Protein AF-A0A0G1NAZ9-F1 (afdb_monomer_lite)

Foldseek 3Di:
DLVVLLVVLVVCCVPQNPNDFCLVSLVCLVVVQDDDPCSVVLNVLLNPDRDSVSNNVSSVVVCVVVVVD

pLDDT: mean 93.63, std 5.5, range [59.75, 97.56]

Radius of gyration: 11.48 Å; chains: 1; bounding box: 24×21×31 Å

Secondary structure (DSSP, 8-state):
-HHHHHHHHHHHHHHHTTSS-GGGGHHHHHHHS-SSTTHHHHHHHHHH--SHHHHHHHHHHHHHHTT--

Sequence (69 aa):
RKELLIKHINNFLELWGTDKNFNVMKRFVKIYISGWEGAKKLREKLMETKTAAGALELLESDMYESGIL

Organism: NCBI:txid1619026

Structure (mmCIF, N/CA/C/O backbone):
data_AF-A0A0G1NAZ9-F1
#
_entry.id   AF-A0A0G1NAZ9-F1
#
loop_
_atom_site.group_PDB
_atom_site.id
_atom_site.type_symbol
_atom_site.label_atom_id
_atom_site.label_alt_id
_atom_site.label_comp_id
_atom_site.label_asym_id
_atom_site.label_entity_id
_atom_site.label_seq_id
_atom_site.pdbx_PDB_ins_code
_atom_site.Cartn_x
_atom_site.Cartn_y
_atom_site.Cartn_z
_atom_site.occupancy
_atom_site.B_iso_or_equiv
_atom_site.auth_seq_id
_atom_site.auth_comp_id
_atom_site.auth_asym_id
_atom_site.auth_atom_id
_atom_site.pdbx_PDB_model_num
ATOM 1 N N . ARG A 1 1 ? -10.077 -6.913 4.101 1.00 87.12 1 ARG A N 1
ATOM 2 C CA . ARG A 1 1 ? -9.815 -6.296 2.767 1.00 87.12 1 ARG A CA 1
ATOM 3 C C . ARG A 1 1 ? -8.341 -5.951 2.529 1.00 87.12 1 ARG A C 1
ATOM 5 O O . ARG A 1 1 ? -7.973 -5.864 1.365 1.00 87.12 1 ARG A O 1
ATOM 12 N N . LYS A 1 2 ? -7.502 -5.796 3.571 1.00 91.88 2 LYS A N 1
ATOM 13 C CA . LYS A 1 2 ? -6.047 -5.572 3.434 1.00 91.88 2 LYS A CA 1
ATOM 14 C C . LYS A 1 2 ? -5.365 -6.623 2.542 1.00 91.88 2 LYS A C 1
ATOM 16 O O . LYS A 1 2 ? -4.694 -6.250 1.592 1.00 91.88 2 LYS A O 1
ATOM 21 N N . GLU A 1 3 ? -5.670 -7.904 2.740 1.00 93.94 3 GLU A N 1
ATOM 22 C CA . GLU A 1 3 ? -5.183 -9.016 1.899 1.00 93.94 3 GLU A CA 1
ATOM 23 C C . GLU A 1 3 ? -5.472 -8.842 0.397 1.00 93.94 3 GLU A C 1
ATOM 25 O O . GLU A 1 3 ? -4.638 -9.172 -0.442 1.00 93.94 3 GLU A O 1
ATOM 30 N N . LEU A 1 4 ? -6.630 -8.276 0.030 1.00 96.31 4 LEU A N 1
ATOM 31 C CA . LEU A 1 4 ? -6.960 -8.010 -1.375 1.00 96.31 4 LEU A CA 1
ATOM 32 C C . LEU A 1 4 ? -6.100 -6.884 -1.956 1.00 96.31 4 LEU A C 1
ATOM 34 O O . LEU A 1 4 ? -5.729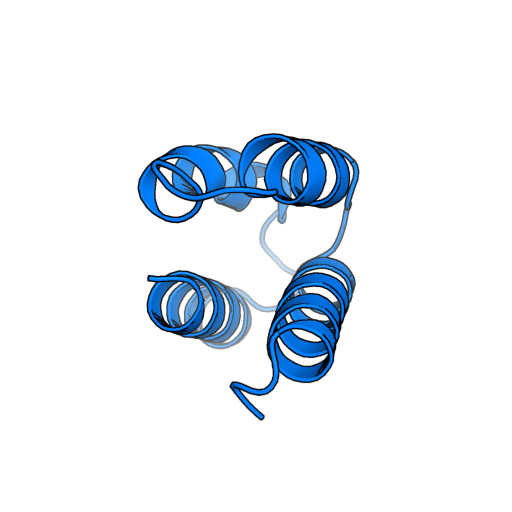 -6.946 -3.126 1.00 96.31 4 LEU A O 1
ATOM 38 N N . LEU A 1 5 ? -5.761 -5.874 -1.148 1.00 96.94 5 LEU A N 1
ATOM 39 C CA . LEU A 1 5 ? -4.813 -4.839 -1.554 1.00 96.94 5 LEU A CA 1
ATOM 40 C C . LEU A 1 5 ? -3.403 -5.420 -1.709 1.00 96.94 5 LEU A C 1
ATOM 42 O O . LEU A 1 5 ? -2.763 -5.124 -2.711 1.00 96.94 5 LEU A O 1
ATOM 46 N N . ILE A 1 6 ? -2.959 -6.278 -0.782 1.00 96.94 6 ILE A N 1
ATOM 47 C CA . ILE A 1 6 ? -1.680 -7.002 -0.882 1.00 96.94 6 ILE A CA 1
ATOM 48 C C . ILE A 1 6 ? -1.634 -7.795 -2.191 1.00 96.94 6 ILE A C 1
ATOM 50 O O . ILE A 1 6 ? -0.732 -7.600 -3.001 1.00 96.94 6 ILE A O 1
ATOM 54 N N . LYS A 1 7 ? -2.663 -8.605 -2.465 1.00 97.56 7 LYS A N 1
ATOM 55 C CA . LYS A 1 7 ? -2.770 -9.363 -3.717 1.00 97.56 7 LYS A CA 1
ATOM 56 C C . LYS A 1 7 ? -2.742 -8.456 -4.951 1.00 97.56 7 LYS A C 1
ATOM 58 O O . LYS A 1 7 ? -2.072 -8.772 -5.925 1.00 97.56 7 LYS A O 1
ATOM 63 N N . HIS A 1 8 ? -3.433 -7.318 -4.923 1.00 97.12 8 HIS A N 1
ATOM 64 C CA . HIS A 1 8 ? 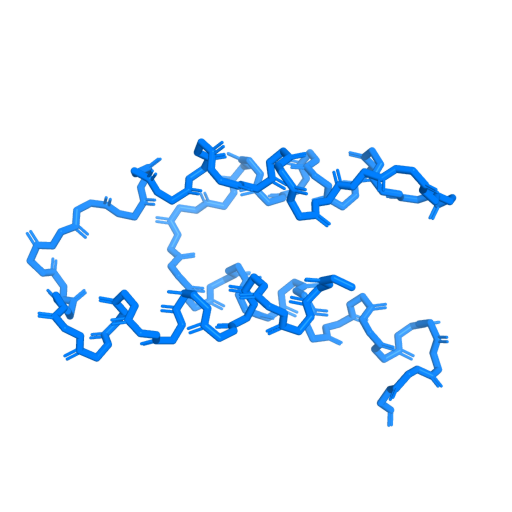-3.433 -6.377 -6.044 1.00 97.12 8 HIS A CA 1
ATOM 65 C C . HIS A 1 8 ? -2.051 -5.737 -6.264 1.00 97.12 8 HIS A C 1
ATOM 67 O O . HIS A 1 8 ? -1.627 -5.586 -7.406 1.00 97.12 8 HIS A O 1
ATOM 73 N N . ILE A 1 9 ? -1.329 -5.393 -5.195 1.00 97.12 9 ILE A N 1
ATOM 74 C CA . ILE A 1 9 ? 0.038 -4.866 -5.290 1.00 97.12 9 ILE A CA 1
ATOM 75 C C . ILE A 1 9 ? 1.001 -5.942 -5.816 1.00 97.12 9 ILE A C 1
ATOM 77 O O . ILE A 1 9 ? 1.812 -5.641 -6.689 1.00 97.12 9 ILE A O 1
ATOM 81 N N . ASN A 1 10 ? 0.868 -7.193 -5.367 1.00 97.31 10 ASN A N 1
ATOM 82 C CA . ASN A 1 10 ? 1.664 -8.312 -5.878 1.00 97.31 10 ASN A CA 1
ATOM 83 C C . ASN A 1 10 ? 1.407 -8.560 -7.369 1.00 97.31 10 ASN A C 1
ATOM 85 O O . ASN A 1 10 ? 2.356 -8.615 -8.141 1.00 97.31 10 ASN A O 1
ATOM 89 N N . ASN A 1 11 ? 0.145 -8.585 -7.806 1.00 97.56 11 ASN A N 1
ATOM 90 C CA . ASN A 1 11 ? -0.186 -8.708 -9.228 1.00 97.56 11 ASN A CA 1
ATOM 91 C C . ASN A 1 11 ? 0.342 -7.520 -10.052 1.00 97.56 11 ASN A C 1
ATOM 93 O O . ASN A 1 11 ? 0.751 -7.690 -11.195 1.00 97.56 11 ASN A O 1
ATOM 97 N N . PHE A 1 12 ? 0.323 -6.301 -9.498 1.00 96.44 12 PHE A N 1
ATOM 98 C CA . PHE A 1 12 ? 0.906 -5.131 -10.157 1.00 96.44 12 PHE A CA 1
ATOM 99 C C . PHE A 1 12 ? 2.410 -5.321 -10.393 1.00 96.44 12 PHE A C 1
ATOM 101 O O . PHE A 1 12 ? 2.887 -5.051 -11.492 1.00 96.44 12 PHE A O 1
ATOM 108 N N . LEU A 1 13 ? 3.134 -5.823 -9.390 1.00 95.44 13 LEU A N 1
ATOM 109 C CA . LEU A 1 13 ? 4.557 -6.142 -9.503 1.00 95.44 13 LEU A CA 1
ATOM 110 C C . LEU A 1 13 ? 4.824 -7.284 -10.486 1.00 95.44 13 LEU A C 1
ATOM 112 O O . LEU A 1 13 ? 5.727 -7.171 -11.304 1.00 95.44 13 LEU A O 1
ATOM 116 N N . GLU A 1 14 ? 4.030 -8.349 -10.439 1.00 96.25 14 GLU A N 1
ATOM 117 C CA . GLU A 1 14 ? 4.178 -9.504 -11.329 1.00 96.25 14 GLU A CA 1
ATOM 118 C C . GLU A 1 14 ? 3.957 -9.126 -12.800 1.00 96.25 14 GLU A C 1
ATOM 120 O O . GLU A 1 14 ? 4.706 -9.552 -13.674 1.00 96.25 14 GLU A O 1
ATOM 125 N N . LEU A 1 15 ? 2.948 -8.296 -13.077 1.00 95.69 15 LEU A N 1
ATOM 126 C CA . LEU A 1 15 ? 2.555 -7.958 -14.445 1.00 95.69 15 LEU A CA 1
ATOM 127 C C . LEU A 1 15 ? 3.334 -6.776 -15.035 1.00 95.69 15 LEU A C 1
ATOM 129 O O . LEU A 1 15 ? 3.490 -6.708 -16.252 1.00 95.69 15 LEU A O 1
ATOM 133 N N . TRP A 1 16 ? 3.770 -5.819 -14.209 1.00 94.31 16 TRP A N 1
ATOM 134 C CA . TRP A 1 16 ? 4.383 -4.569 -14.686 1.00 94.31 16 TRP A CA 1
ATOM 135 C C . TRP A 1 16 ? 5.808 -4.344 -14.177 1.00 94.31 16 TRP A C 1
ATOM 137 O O . TRP A 1 16 ? 6.494 -3.464 -14.694 1.00 94.31 16 TRP A O 1
ATOM 147 N N . GLY A 1 17 ? 6.251 -5.076 -13.152 1.00 87.69 17 GLY A N 1
ATOM 148 C CA . GLY A 1 17 ? 7.578 -4.925 -12.562 1.00 87.69 17 GLY A CA 1
ATOM 149 C C . GLY A 1 17 ? 7.910 -3.474 -12.207 1.00 87.69 17 GLY A C 1
ATOM 150 O O . GLY A 1 17 ? 7.185 -2.803 -11.468 1.00 87.69 17 GLY A O 1
ATOM 151 N N . THR A 1 18 ? 9.025 -2.989 -12.753 1.00 84.75 18 THR A N 1
ATOM 152 C CA . THR A 1 18 ? 9.523 -1.616 -12.578 1.00 84.75 18 THR A CA 1
ATOM 153 C C . THR A 1 18 ? 9.039 -0.635 -13.644 1.00 84.75 18 THR A C 1
ATOM 155 O O . THR A 1 18 ? 9.249 0.569 -13.501 1.00 84.75 18 THR A O 1
ATOM 158 N N . ASP A 1 19 ? 8.376 -1.113 -14.697 1.00 88.25 19 ASP A N 1
ATOM 159 C CA . ASP A 1 19 ? 8.060 -0.308 -15.885 1.00 88.25 19 ASP A CA 1
ATOM 160 C C . ASP A 1 19 ? 6.872 0.636 -15.661 1.00 88.25 19 ASP A C 1
ATOM 162 O O . ASP A 1 19 ? 6.621 1.563 -16.438 1.00 88.25 19 ASP A O 1
ATOM 166 N N . LYS A 1 20 ? 6.124 0.434 -14.569 1.00 92.12 20 LYS A N 1
ATOM 167 C CA . LYS A 1 20 ? 4.956 1.241 -14.218 1.00 92.12 20 LYS A CA 1
ATOM 168 C C . LYS A 1 20 ? 5.154 2.004 -12.923 1.00 92.12 20 LYS A C 1
ATOM 170 O O . LYS A 1 20 ? 5.514 1.464 -11.883 1.00 92.12 20 LYS A O 1
ATOM 175 N N . ASN A 1 21 ? 4.790 3.283 -12.960 1.00 93.69 21 ASN A N 1
ATOM 176 C CA . ASN A 1 21 ? 4.805 4.129 -11.776 1.00 93.69 21 ASN A CA 1
ATOM 177 C C . ASN A 1 21 ? 3.779 3.648 -10.734 1.00 93.69 21 ASN A C 1
ATOM 179 O O . ASN A 1 21 ? 2.572 3.687 -10.985 1.00 93.69 21 ASN A O 1
ATOM 183 N N . PHE A 1 22 ? 4.255 3.280 -9.541 1.00 95.06 22 PHE A N 1
ATOM 184 C CA . PHE A 1 22 ? 3.423 2.787 -8.440 1.00 95.06 22 PHE A CA 1
ATOM 185 C C . PHE A 1 22 ? 2.328 3.768 -7.991 1.00 95.06 22 PHE A C 1
ATOM 187 O O . PHE A 1 22 ? 1.303 3.337 -7.473 1.00 95.06 22 PHE A O 1
ATOM 194 N N . ASN A 1 23 ? 2.458 5.078 -8.231 1.00 94.19 23 ASN A N 1
ATOM 195 C CA . ASN A 1 23 ? 1.428 6.050 -7.843 1.00 94.19 23 ASN A CA 1
ATOM 196 C C . ASN A 1 23 ? 0.046 5.734 -8.436 1.00 94.19 23 ASN A C 1
ATOM 198 O O . ASN A 1 23 ? -0.966 6.123 -7.854 1.00 94.19 23 ASN A O 1
ATOM 202 N N . VAL A 1 24 ? -0.032 4.984 -9.544 1.00 94.25 24 VAL A N 1
ATOM 203 C CA . VAL A 1 24 ? -1.320 4.520 -10.079 1.00 94.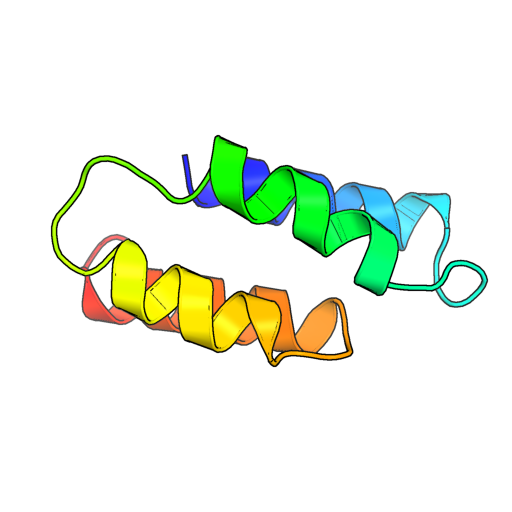25 24 VAL A CA 1
ATOM 204 C C . VAL A 1 24 ? -2.084 3.631 -9.097 1.00 94.25 24 VAL A C 1
ATOM 206 O O . VAL A 1 24 ? -3.313 3.626 -9.158 1.00 94.25 24 VAL A O 1
ATOM 209 N N . MET A 1 25 ? -1.390 2.941 -8.186 1.00 95.50 25 MET A N 1
ATOM 210 C CA . MET A 1 25 ? -1.980 2.065 -7.174 1.00 95.50 25 MET A CA 1
ATOM 211 C C . MET A 1 25 ? -2.683 2.830 -6.053 1.00 95.50 25 MET A C 1
ATOM 213 O O . MET A 1 25 ? -3.651 2.333 -5.474 1.00 95.50 25 MET A O 1
ATOM 217 N N . LYS A 1 26 ? -2.280 4.081 -5.797 1.00 93.94 26 LYS A N 1
ATOM 218 C CA . LYS A 1 26 ? -2.833 4.911 -4.714 1.00 93.94 26 LYS A CA 1
ATOM 219 C C . LYS A 1 26 ? -4.340 5.137 -4.837 1.00 93.94 26 LYS A C 1
ATOM 221 O O . LYS A 1 26 ? -5.040 5.187 -3.829 1.00 93.94 26 LYS A O 1
ATOM 226 N N . ARG A 1 27 ? -4.875 5.178 -6.065 1.00 93.81 27 ARG A N 1
ATOM 227 C CA . ARG A 1 27 ? -6.324 5.318 -6.307 1.00 93.81 27 ARG A CA 1
ATOM 228 C C . ARG A 1 27 ? -7.140 4.151 -5.733 1.00 93.81 27 ARG A C 1
ATOM 230 O O . ARG A 1 27 ? -8.289 4.342 -5.347 1.00 93.81 27 ARG A O 1
ATOM 237 N N . PHE A 1 28 ? -6.545 2.959 -5.653 1.00 95.25 28 PHE A N 1
ATOM 238 C CA . PHE A 1 28 ? -7.211 1.759 -5.150 1.00 95.25 28 PHE A CA 1
ATOM 239 C C . PHE A 1 28 ? -7.118 1.631 -3.630 1.00 95.25 28 PHE A C 1
ATOM 241 O O . PHE A 1 28 ? -7.987 1.003 -3.031 1.00 95.25 28 PHE A O 1
ATOM 248 N N . VAL A 1 29 ? -6.135 2.271 -2.984 1.00 95.69 29 VAL A N 1
ATOM 249 C CA . VAL A 1 29 ? -5.957 2.224 -1.521 1.00 95.69 29 VAL A CA 1
ATOM 250 C C . VAL A 1 29 ? -7.249 2.615 -0.799 1.00 95.69 29 VAL A C 1
ATOM 252 O O . VAL A 1 29 ? -7.667 1.918 0.118 1.00 95.69 29 VAL A O 1
ATOM 255 N N . LYS A 1 30 ? -7.949 3.662 -1.258 1.00 90.38 30 LYS A N 1
ATOM 256 C CA . LYS A 1 30 ? -9.225 4.108 -0.666 1.00 90.38 30 LYS A CA 1
ATOM 257 C C . LYS A 1 30 ? -10.332 3.040 -0.706 1.00 90.38 30 LYS A C 1
ATOM 259 O O . LYS A 1 30 ? -11.185 3.037 0.172 1.00 90.38 30 LYS A O 1
ATOM 264 N N . ILE A 1 31 ? -10.334 2.160 -1.709 1.00 94.56 31 ILE A N 1
ATOM 265 C CA . ILE A 1 31 ? -11.357 1.110 -1.886 1.00 94.56 31 ILE A CA 1
ATOM 266 C C . ILE A 1 31 ? -11.158 -0.013 -0.863 1.00 94.56 31 ILE A C 1
ATOM 268 O O . ILE A 1 31 ? -12.123 -0.586 -0.349 1.00 94.56 31 ILE A O 1
ATOM 272 N N . TYR A 1 32 ? -9.896 -0.337 -0.581 1.00 95.81 32 TYR A N 1
ATOM 273 C CA . TYR A 1 32 ? -9.541 -1.438 0.307 1.00 95.81 32 TYR A CA 1
ATOM 274 C C . TYR A 1 32 ? -9.382 -1.005 1.760 1.00 95.81 32 TYR A C 1
ATOM 276 O O . TYR A 1 32 ? -9.674 -1.815 2.636 1.00 95.81 32 TYR A O 1
ATOM 284 N N . ILE A 1 33 ? -8.936 0.233 2.008 1.00 95.94 33 ILE A N 1
ATOM 285 C CA . ILE A 1 33 ? -8.577 0.769 3.325 1.00 95.94 33 ILE A CA 1
ATOM 286 C C . ILE A 1 33 ? -9.634 1.758 3.827 1.00 95.94 33 ILE A C 1
ATOM 288 O O . ILE A 1 33 ? -9.505 2.974 3.663 1.00 95.94 33 ILE A O 1
ATOM 292 N N . SER A 1 34 ? -10.709 1.230 4.420 1.00 94.25 34 SER A N 1
ATOM 293 C CA . SER A 1 34 ? -11.852 2.017 4.900 1.00 94.25 34 SER A CA 1
ATOM 294 C C . SER A 1 34 ? -12.776 1.228 5.830 1.00 94.25 34 SER A C 1
ATOM 296 O O . SER A 1 34 ? -13.048 0.061 5.558 1.00 94.25 34 SER A O 1
ATOM 298 N N . GLY A 1 35 ? -13.383 1.900 6.813 1.00 91.56 35 GLY A N 1
ATOM 299 C CA . GLY A 1 35 ? -14.499 1.343 7.591 1.00 91.56 35 GLY A CA 1
ATOM 300 C C . GLY A 1 35 ? -14.100 0.535 8.828 1.00 91.56 35 GLY A C 1
ATOM 301 O O . GLY A 1 35 ? -14.904 -0.255 9.305 1.00 91.56 35 GLY A O 1
ATOM 302 N N . TRP A 1 36 ? -12.882 0.724 9.342 1.00 91.69 36 TRP A N 1
ATOM 303 C CA . TRP A 1 36 ? -12.433 0.178 10.627 1.00 91.69 36 TRP A CA 1
ATOM 304 C C . TRP A 1 36 ? -11.547 1.187 11.369 1.00 91.69 36 TRP A C 1
ATOM 306 O O . TRP A 1 36 ? -11.062 2.162 10.781 1.00 91.69 36 TRP A O 1
ATOM 316 N N . GLU A 1 37 ? -11.347 0.961 12.664 1.00 92.75 37 GLU A N 1
ATOM 317 C CA . GLU A 1 37 ? -10.478 1.785 13.504 1.00 92.75 37 GLU A CA 1
ATOM 318 C C . GLU A 1 37 ? -9.025 1.747 13.006 1.00 92.75 37 GLU A C 1
ATOM 320 O O . GLU A 1 37 ? -8.517 0.710 12.601 1.00 92.75 37 GLU A O 1
ATOM 325 N N . GLY A 1 38 ? -8.349 2.896 12.952 1.00 92.69 38 GLY A N 1
ATOM 326 C CA . GLY A 1 38 ? -6.982 2.981 12.417 1.00 92.69 38 GLY A CA 1
ATOM 327 C C . GLY A 1 38 ? -6.870 3.015 10.883 1.00 92.69 38 GLY A C 1
ATOM 328 O O . GLY A 1 38 ? -5.836 3.447 10.369 1.00 92.69 38 GLY A O 1
ATOM 329 N N . ALA A 1 39 ? -7.937 2.713 10.126 1.00 94.69 39 ALA A N 1
ATOM 330 C CA . ALA A 1 39 ? -7.912 2.718 8.654 1.00 94.69 39 ALA A CA 1
ATOM 331 C C . ALA A 1 39 ? -7.449 4.058 8.055 1.00 94.69 39 ALA A C 1
ATOM 333 O O . ALA A 1 39 ? -6.722 4.092 7.062 1.00 94.69 39 ALA A O 1
ATOM 334 N N . LYS A 1 40 ? -7.850 5.185 8.661 1.00 95.81 40 LYS A N 1
ATOM 335 C CA . LYS A 1 40 ? -7.435 6.524 8.214 1.00 95.81 40 LYS A CA 1
ATOM 336 C C . LYS A 1 40 ? -5.914 6.702 8.304 1.00 95.81 40 LYS A C 1
ATOM 338 O O . LYS A 1 40 ? -5.318 7.132 7.321 1.00 95.81 40 LYS A O 1
ATOM 343 N N . LYS A 1 41 ? -5.317 6.335 9.442 1.00 96.06 41 LYS A N 1
ATOM 344 C CA . LYS A 1 41 ? -3.877 6.461 9.708 1.00 96.06 41 LYS A CA 1
ATOM 345 C C . LYS A 1 41 ? -3.064 5.570 8.769 1.00 96.06 41 LYS A C 1
ATOM 347 O O . LYS A 1 41 ? -2.091 6.029 8.180 1.00 96.06 41 LYS A O 1
ATOM 352 N N . LEU A 1 42 ? -3.494 4.322 8.573 1.00 96.56 42 LEU A N 1
ATOM 353 C CA . LEU A 1 42 ? -2.863 3.415 7.611 1.00 96.56 42 LEU A CA 1
ATOM 354 C C . LEU A 1 42 ? -2.934 3.976 6.183 1.00 96.56 42 LEU A C 1
ATOM 356 O O . LEU A 1 42 ? -1.937 3.986 5.465 1.00 96.56 42 LEU A O 1
ATOM 360 N N . ARG A 1 43 ? -4.099 4.495 5.773 1.00 96.56 43 ARG A N 1
ATOM 361 C CA . ARG A 1 43 ? -4.272 5.106 4.450 1.00 96.56 43 ARG A CA 1
ATOM 362 C C . ARG A 1 43 ? -3.349 6.307 4.248 1.00 96.56 43 ARG A C 1
ATOM 364 O O . ARG A 1 43 ? -2.810 6.444 3.159 1.00 96.56 43 ARG A O 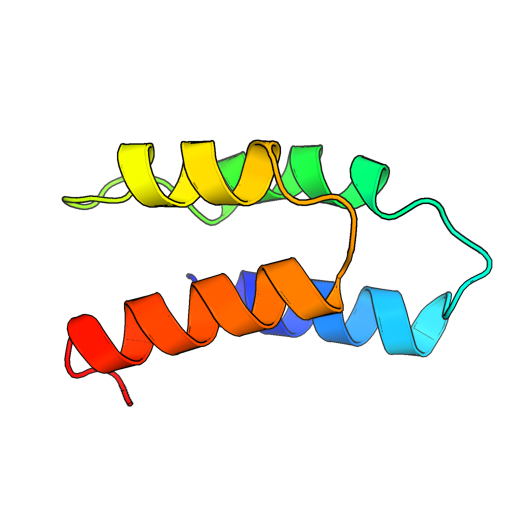1
ATOM 371 N N . GLU A 1 44 ? -3.179 7.168 5.247 1.00 97.19 44 GLU A N 1
ATOM 372 C CA . GLU A 1 44 ? -2.260 8.313 5.171 1.00 97.19 44 GLU A CA 1
ATOM 373 C C . GLU A 1 44 ? -0.820 7.850 4.914 1.00 97.19 44 GLU A C 1
ATOM 375 O O . GLU A 1 44 ? -0.233 8.265 3.916 1.00 97.19 44 GLU A O 1
ATOM 380 N N . LYS A 1 45 ? -0.321 6.877 5.691 1.00 97.38 45 LYS A N 1
ATOM 381 C CA . LYS A 1 45 ? 1.002 6.267 5.466 1.00 97.38 45 LYS A CA 1
ATOM 382 C C . LYS A 1 45 ? 1.145 5.691 4.050 1.00 97.38 45 LYS A C 1
ATOM 384 O O . LYS A 1 45 ? 2.105 5.993 3.350 1.00 97.38 45 LYS A O 1
ATOM 389 N N . LEU A 1 46 ? 0.157 4.916 3.589 1.00 97.56 46 LEU A N 1
ATOM 390 C CA . LEU A 1 46 ? 0.164 4.309 2.248 1.00 97.56 46 LEU A CA 1
ATOM 391 C C . LEU A 1 46 ? 0.151 5.346 1.112 1.00 97.56 46 LEU A C 1
ATOM 393 O O . LEU A 1 46 ? 0.685 5.097 0.030 1.00 97.56 46 LEU A O 1
ATOM 397 N N . MET A 1 47 ? -0.467 6.511 1.326 1.00 96.00 47 M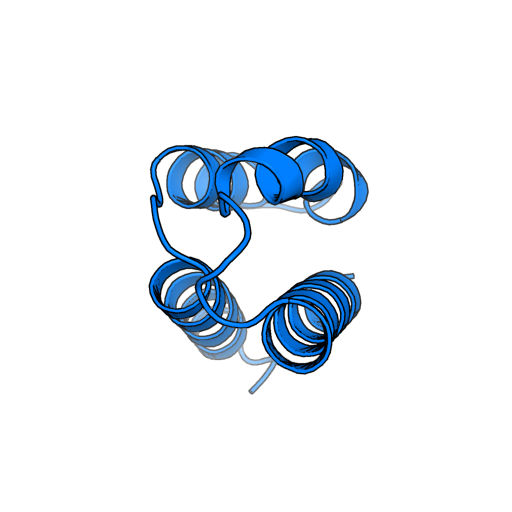ET A N 1
ATOM 398 C CA . MET A 1 47 ? -0.474 7.598 0.342 1.00 96.00 47 MET A CA 1
ATOM 399 C C . MET A 1 47 ? 0.881 8.313 0.247 1.00 96.00 47 MET A C 1
ATOM 401 O O . MET A 1 47 ? 1.200 8.847 -0.820 1.00 96.00 47 MET A O 1
ATOM 405 N N . GLU A 1 48 ? 1.686 8.301 1.309 1.00 96.56 48 GLU A N 1
ATOM 406 C CA . GLU A 1 48 ? 3.042 8.869 1.340 1.00 96.56 48 GLU A CA 1
ATOM 407 C C . GLU A 1 48 ? 4.084 7.935 0.707 1.00 96.56 48 GLU A C 1
ATOM 409 O O . GLU A 1 48 ? 5.061 8.396 0.108 1.00 96.56 48 GLU A O 1
ATOM 414 N N . THR A 1 49 ? 3.848 6.623 0.747 1.00 96.00 49 THR A N 1
ATOM 415 C CA . THR A 1 49 ? 4.731 5.616 0.154 1.00 96.00 49 THR A CA 1
ATOM 416 C C . THR A 1 49 ? 4.926 5.814 -1.352 1.00 96.00 49 THR A C 1
ATOM 418 O O . THR A 1 49 ? 4.003 6.176 -2.088 1.00 96.00 49 THR A O 1
ATOM 421 N N . LYS A 1 50 ? 6.144 5.559 -1.845 1.00 93.62 50 LYS A N 1
ATOM 422 C CA . LYS A 1 50 ? 6.517 5.740 -3.263 1.00 93.62 50 LYS A CA 1
ATOM 423 C C . LYS A 1 50 ? 6.724 4.432 -4.028 1.00 93.62 50 LYS A C 1
ATOM 425 O O . LYS A 1 50 ? 6.808 4.465 -5.252 1.00 93.62 50 LYS A O 1
ATOM 430 N N . THR A 1 51 ? 6.791 3.300 -3.333 1.00 94.94 51 THR A N 1
ATOM 431 C CA . THR A 1 51 ? 7.117 1.990 -3.909 1.00 94.94 51 THR A CA 1
ATOM 432 C C . THR A 1 51 ? 6.099 0.933 -3.492 1.00 94.94 51 THR A C 1
ATOM 434 O O . THR A 1 51 ? 5.497 1.021 -2.424 1.00 94.94 51 THR A O 1
ATOM 437 N N . ALA A 1 52 ? 5.930 -0.090 -4.331 1.00 95.69 52 ALA A N 1
ATOM 438 C CA . ALA A 1 52 ? 5.092 -1.242 -4.009 1.00 95.69 52 ALA A CA 1
ATOM 439 C C . ALA A 1 52 ? 5.624 -2.009 -2.791 1.00 95.69 52 ALA A C 1
ATOM 441 O O . ALA A 1 52 ? 4.851 -2.318 -1.892 1.00 95.69 52 ALA A O 1
ATOM 442 N N . ALA A 1 53 ? 6.942 -2.226 -2.721 1.00 95.25 53 ALA A N 1
ATOM 443 C CA . ALA A 1 53 ? 7.591 -2.903 -1.598 1.00 95.25 53 ALA A CA 1
ATOM 444 C C . ALA A 1 53 ? 7.317 -2.206 -0.255 1.00 95.25 53 ALA A C 1
ATOM 446 O O . ALA A 1 53 ? 6.851 -2.846 0.679 1.00 95.25 53 ALA A O 1
ATOM 447 N N . GLY A 1 54 ? 7.492 -0.880 -0.183 1.00 96.75 54 GLY A N 1
ATOM 448 C CA . GLY A 1 54 ? 7.204 -0.141 1.050 1.00 96.75 54 GLY A CA 1
ATOM 449 C C . GLY A 1 54 ? 5.718 -0.158 1.422 1.00 96.75 54 GLY A C 1
ATOM 450 O O . GLY A 1 54 ? 5.366 -0.039 2.590 1.00 96.75 54 GLY A O 1
ATOM 451 N N . ALA A 1 55 ? 4.820 -0.309 0.443 1.00 97.19 55 ALA A N 1
ATOM 452 C CA . ALA A 1 55 ? 3.392 -0.410 0.719 1.00 97.19 55 ALA A CA 1
ATOM 453 C C . ALA A 1 55 ? 3.026 -1.793 1.277 1.00 97.19 55 ALA A C 1
ATOM 455 O O . ALA A 1 55 ? 2.170 -1.873 2.155 1.00 97.19 55 ALA A O 1
ATOM 456 N N . LEU A 1 56 ? 3.679 -2.857 0.794 1.00 97.19 56 LEU A N 1
ATOM 457 C CA . LEU A 1 56 ? 3.532 -4.215 1.325 1.00 97.19 56 LEU A CA 1
ATOM 458 C C . LEU A 1 56 ? 4.037 -4.300 2.769 1.00 97.19 56 LE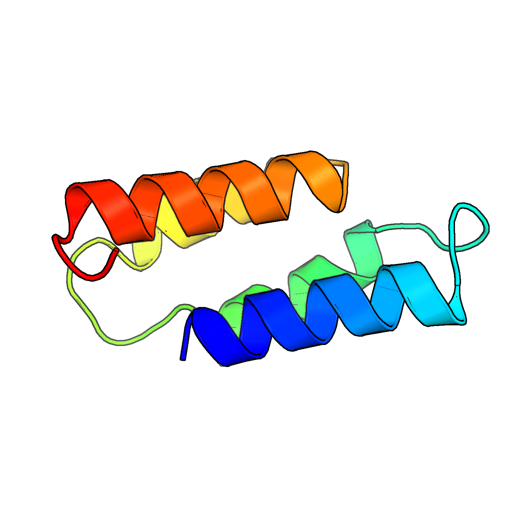U A C 1
ATOM 460 O O . LEU A 1 56 ? 3.284 -4.731 3.633 1.00 97.19 56 LEU A O 1
ATOM 464 N N . GLU A 1 57 ? 5.229 -3.772 3.051 1.00 97.31 57 GLU A N 1
ATOM 465 C CA . GLU A 1 57 ? 5.813 -3.752 4.402 1.00 97.31 57 GLU A CA 1
ATOM 466 C C . GLU A 1 57 ? 4.902 -3.046 5.422 1.00 97.31 57 GLU A C 1
ATOM 468 O O . GLU A 1 57 ? 4.685 -3.535 6.533 1.00 97.31 57 GLU A O 1
ATOM 473 N N . LEU A 1 58 ? 4.300 -1.917 5.030 1.00 97.25 58 LEU A N 1
ATOM 474 C CA . LEU A 1 58 ? 3.328 -1.207 5.865 1.00 97.25 58 LEU A CA 1
ATOM 475 C C . LEU A 1 58 ? 2.064 -2.032 6.130 1.00 97.25 58 LEU A C 1
ATOM 477 O O . LEU A 1 58 ? 1.524 -1.980 7.234 1.00 97.25 58 LEU A O 1
ATOM 481 N N . LEU A 1 59 ? 1.567 -2.756 5.124 1.00 96.50 59 LEU A N 1
ATOM 482 C CA . LEU A 1 59 ? 0.371 -3.591 5.251 1.00 96.50 59 LEU A CA 1
ATOM 483 C C . LEU A 1 59 ? 0.627 -4.814 6.134 1.00 96.50 59 LEU A C 1
ATOM 485 O O . LEU A 1 59 ? -0.225 -5.147 6.953 1.00 96.50 59 LEU A O 1
ATOM 489 N N . GLU A 1 60 ? 1.784 -5.451 5.984 1.00 95.31 60 GLU A N 1
ATOM 490 C CA . GLU A 1 60 ? 2.207 -6.599 6.789 1.00 95.31 60 GLU A CA 1
ATOM 491 C C . GLU A 1 60 ? 2.418 -6.200 8.250 1.00 95.31 60 GLU A C 1
ATOM 493 O O . GLU A 1 60 ? 1.859 -6.835 9.144 1.00 95.31 60 GLU A O 1
ATOM 498 N N . SER A 1 61 ? 3.118 -5.087 8.494 1.00 94.81 61 SER A N 1
ATOM 499 C CA . SER A 1 61 ? 3.328 -4.554 9.847 1.00 94.81 61 SER A CA 1
ATOM 500 C C . SER A 1 61 ? 2.001 -4.232 10.546 1.00 94.81 61 SER A C 1
ATOM 502 O O . SER A 1 61 ? 1.785 -4.624 11.689 1.00 94.81 61 SER A O 1
ATOM 504 N N . ASP A 1 62 ? 1.063 -3.587 9.843 1.00 94.62 62 ASP A N 1
ATOM 505 C CA . ASP A 1 62 ? -0.277 -3.286 10.373 1.00 94.62 62 ASP A CA 1
ATOM 506 C C . ASP A 1 62 ? -1.104 -4.561 10.637 1.00 94.62 62 ASP A C 1
ATOM 508 O O . ASP A 1 62 ? -1.943 -4.595 11.538 1.00 94.62 62 ASP A O 1
ATOM 512 N N . MET A 1 63 ? -0.900 -5.630 9.859 1.00 91.25 63 MET A N 1
ATOM 513 C CA . MET A 1 63 ? -1.534 -6.932 10.100 1.00 91.25 63 MET A CA 1
ATOM 514 C C . MET A 1 63 ? -0.958 -7.644 11.328 1.00 91.25 63 MET A C 1
ATOM 516 O O . MET A 1 63 ? -1.749 -8.168 12.112 1.00 91.25 63 MET A O 1
ATOM 520 N N . TYR A 1 64 ? 0.359 -7.596 11.528 1.00 91.69 64 TYR A N 1
ATOM 521 C CA . TYR A 1 64 ? 1.024 -8.142 12.715 1.00 91.69 64 TYR A CA 1
ATOM 522 C C . TYR A 1 64 ? 0.613 -7.398 13.996 1.00 91.69 64 TYR A C 1
ATOM 524 O O . TYR A 1 64 ? 0.187 -8.015 14.968 1.00 91.69 64 TYR A O 1
ATOM 532 N N . GLU A 1 65 ? 0.618 -6.059 13.982 1.00 90.00 65 GLU A N 1
ATOM 533 C CA . GLU A 1 65 ? 0.153 -5.235 15.115 1.00 90.00 65 GLU A CA 1
ATOM 534 C C . GLU A 1 65 ? -1.319 -5.503 15.482 1.00 90.00 65 GLU A C 1
ATOM 536 O O . GLU A 1 65 ? -1.714 -5.363 16.638 1.00 90.00 65 GLU A O 1
ATOM 541 N N . SER A 1 66 ? -2.132 -5.908 14.502 1.00 87.06 66 SER A N 1
ATOM 542 C CA . SER A 1 66 ? -3.543 -6.261 14.702 1.00 87.06 66 SER A CA 1
ATOM 543 C C . SER A 1 66 ? -3.765 -7.722 15.133 1.00 87.06 66 SER A C 1
ATOM 545 O O . SER A 1 66 ? -4.917 -8.114 15.309 1.00 87.06 66 SER A O 1
ATOM 547 N N . GLY A 1 67 ? -2.711 -8.542 15.248 1.00 84.12 67 GLY A N 1
ATOM 548 C CA . GLY A 1 67 ? -2.802 -9.975 15.562 1.00 84.12 67 GLY A CA 1
ATOM 549 C C . GLY A 1 67 ? -3.453 -10.827 14.464 1.00 84.12 67 GLY A C 1
ATOM 550 O O . GLY A 1 67 ? -4.069 -11.848 14.762 1.00 84.12 67 GLY A O 1
ATOM 551 N N . ILE A 1 68 ? -3.392 -10.376 13.206 1.00 77.81 68 ILE A N 1
ATOM 552 C CA . ILE A 1 68 ? -3.942 -11.089 12.035 1.00 77.81 68 ILE A CA 1
ATOM 553 C C . ILE A 1 68 ? -2.886 -12.014 11.400 1.00 77.81 68 ILE A C 1
ATOM 555 O O . ILE A 1 68 ? -3.243 -12.997 10.751 1.00 77.81 68 ILE A O 1
ATOM 559 N N . LEU A 1 69 ? -1.604 -11.696 11.597 1.00 59.75 69 LEU A N 1
ATOM 560 C CA . LEU A 1 69 ? -0.424 -12.512 11.295 1.00 59.75 69 LEU A CA 1
ATOM 561 C C . LEU A 1 69 ? 0.330 -12.762 12.600 1.00 59.75 69 LEU A C 1
ATOM 563 O O . LEU A 1 69 ? 0.854 -13.883 12.758 1.00 59.75 69 LEU A O 1
#

InterPro domains:
  IPR024036 tRNA-dihydrouridine synthase, putative, C-terminal [G3DSA:1.10.1200.80] (1-66)